Protein AF-A0A2M8NK93-F1 (afdb_monomer_lite)

Secondary structure (DSSP, 8-state):
----------PPPPPPPS--TTSPPPGGGGGG--S-HHHHHHHHHHHHH-S-------TTSSHHHHIIIIIHHHHHHTT--PPPP--TTSPPS---TT-S-HHHHHHHHHHHTS-----S---SSPPP---HHHHHH--HHHHH-

pLDDT: mean 81.56, std 15.96, range [42.22, 98.06]

Sequence (145 aa):
METNDIPAGKPAAPAVSPYVGPRPFAVDERDRFYGRAREIDDLTALVISNPMVLFYAQSGAGKSSLVNAGLLPELEKEDFEALPPVRVGLPSSEIPEGVVNIFVFNALSQWRSRPTISLKTAPQGEMPNPSLEELATMTLADYLA

Foldseek 3Di:
DDDDDDPPDDPDDDDDDLDPPQDADAQVCLVSDDDCQVVLVVVLVPVVVDVDDDDDDDPSPRPVNCVGNRNVLVCLVVVDDDFDDFDQPDDDPDQDPQQPDSSQLRVLVVSLVDDGPPSVDDPPDDQDNDDSVVSSPDDPVNRVD

Radius of gyration: 21.53 Å; chains: 1; bounding box: 62×59×52 Å

Structure (mmCIF, N/CA/C/O backbone):
data_AF-A0A2M8NK93-F1
#
_entry.id   AF-A0A2M8NK93-F1
#
loop_
_atom_site.group_PDB
_atom_site.id
_atom_site.type_symbol
_atom_site.label_atom_id
_atom_site.label_alt_id
_atom_site.label_comp_id
_atom_site.label_asym_id
_atom_site.label_entity_id
_atom_site.label_seq_id
_atom_site.pdbx_PDB_ins_code
_atom_site.Cartn_x
_atom_site.Cartn_y
_atom_site.Cartn_z
_atom_site.occupancy
_atom_site.B_iso_or_equiv
_atom_site.auth_seq_id
_atom_site.auth_comp_id
_atom_site.auth_asym_id
_atom_site.auth_atom_id
_atom_site.pdbx_PDB_model_num
ATOM 1 N N . MET A 1 1 ? 43.469 45.143 -28.196 1.00 45.28 1 MET A N 1
ATOM 2 C CA . MET A 1 1 ? 42.827 44.901 -26.888 1.00 45.28 1 MET A CA 1
ATOM 3 C C . MET A 1 1 ? 41.344 44.811 -27.198 1.00 45.28 1 MET A C 1
ATOM 5 O O . MET A 1 1 ? 40.682 45.833 -27.260 1.00 45.28 1 MET A O 1
ATOM 9 N N . GLU A 1 2 ? 40.883 43.623 -27.584 1.00 46.34 2 GLU A N 1
ATOM 10 C CA . GLU A 1 2 ? 39.515 43.382 -28.061 1.00 46.34 2 GLU A CA 1
ATOM 11 C C . GLU A 1 2 ? 38.865 42.427 -27.063 1.00 46.34 2 GLU A C 1
ATOM 13 O O . GLU A 1 2 ? 39.346 41.313 -26.850 1.00 46.34 2 GLU A O 1
ATOM 18 N N . THR A 1 3 ? 37.853 42.921 -26.357 1.00 50.78 3 THR A N 1
ATOM 19 C CA . THR A 1 3 ? 37.060 42.169 -25.388 1.00 50.78 3 THR A CA 1
ATOM 20 C C . THR A 1 3 ? 36.055 41.324 -26.156 1.00 50.78 3 THR A C 1
ATOM 22 O O . THR A 1 3 ? 35.161 41.857 -26.806 1.00 50.78 3 THR A O 1
ATOM 25 N N . ASN A 1 4 ? 36.236 40.006 -26.125 1.00 50.31 4 ASN A N 1
ATOM 26 C CA . ASN A 1 4 ? 35.344 39.059 -26.779 1.00 50.31 4 ASN A CA 1
ATOM 27 C C . ASN A 1 4 ? 34.102 38.850 -25.893 1.00 50.31 4 ASN A C 1
ATOM 29 O O . ASN A 1 4 ? 34.162 38.110 -24.909 1.00 50.31 4 ASN A O 1
ATOM 33 N N . ASP A 1 5 ? 33.003 39.534 -26.214 1.00 56.00 5 ASP A N 1
ATOM 34 C CA . ASP A 1 5 ? 31.690 39.310 -25.606 1.00 56.00 5 ASP A CA 1
ATOM 35 C C . ASP A 1 5 ? 31.098 37.996 -26.139 1.00 56.00 5 ASP A C 1
ATOM 37 O O . ASP A 1 5 ? 30.626 37.910 -27.274 1.00 56.00 5 ASP A O 1
ATOM 41 N N . ILE A 1 6 ? 31.123 36.947 -25.314 1.00 59.62 6 ILE A N 1
ATOM 42 C CA . ILE A 1 6 ? 30.406 35.699 -25.598 1.00 59.62 6 ILE A CA 1
ATOM 43 C C . ILE A 1 6 ? 28.914 35.962 -25.347 1.00 59.62 6 ILE A C 1
ATOM 45 O O . ILE A 1 6 ? 28.556 36.336 -24.226 1.00 59.62 6 ILE A O 1
ATOM 49 N N . PRO A 1 7 ? 28.014 35.750 -26.327 1.00 53.12 7 PRO A N 1
ATOM 50 C CA . PRO A 1 7 ? 26.590 35.925 -26.092 1.00 53.12 7 PRO A CA 1
ATOM 51 C C . PRO A 1 7 ? 26.132 34.898 -25.053 1.00 53.12 7 PRO A C 1
ATOM 53 O O . PRO A 1 7 ? 26.259 33.689 -25.256 1.00 53.12 7 PRO A O 1
ATOM 56 N N . ALA A 1 8 ? 25.610 35.383 -23.925 1.00 59.41 8 ALA A N 1
ATOM 57 C CA . ALA A 1 8 ? 25.031 34.548 -22.884 1.00 59.41 8 ALA A CA 1
ATOM 58 C C . ALA A 1 8 ? 23.821 33.793 -23.457 1.00 59.41 8 ALA A C 1
ATOM 60 O O . ALA A 1 8 ? 22.718 34.330 -23.569 1.00 59.41 8 ALA A O 1
ATOM 61 N N . GLY A 1 9 ? 24.043 32.540 -23.861 1.00 50.22 9 GLY A N 1
ATOM 62 C CA . GLY A 1 9 ? 22.980 31.621 -24.233 1.00 50.22 9 GLY A CA 1
ATOM 63 C C . GLY A 1 9 ? 22.007 31.485 -23.066 1.00 50.22 9 GLY A C 1
ATOM 64 O O . GLY A 1 9 ? 22.407 31.166 -21.947 1.00 50.22 9 GLY A O 1
ATOM 65 N N . LYS A 1 10 ? 20.727 31.763 -23.327 1.00 50.78 10 LYS A N 1
ATOM 66 C CA . LYS A 1 10 ? 19.615 31.575 -22.389 1.00 50.78 10 LYS A CA 1
ATOM 67 C C . LYS A 1 10 ? 19.759 30.199 -21.712 1.00 50.78 10 LYS A C 1
ATOM 69 O O . LYS A 1 10 ? 19.850 29.214 -22.447 1.00 50.78 10 LYS A O 1
ATOM 74 N N . PRO A 1 11 ? 19.797 30.094 -20.369 1.00 54.84 11 PRO A N 1
ATOM 75 C CA . PRO A 1 11 ? 19.926 28.795 -19.724 1.00 54.84 11 PRO A CA 1
ATOM 76 C C . PRO A 1 11 ? 18.747 27.925 -20.159 1.00 54.84 11 PRO A C 1
ATOM 78 O O . PRO A 1 11 ? 17.585 28.316 -20.013 1.00 54.84 11 PRO A O 1
ATOM 81 N N . ALA A 1 12 ? 19.056 26.773 -20.757 1.00 61.66 12 ALA A N 1
ATOM 82 C CA . ALA A 1 12 ? 18.063 25.751 -21.036 1.00 61.66 12 ALA A CA 1
ATOM 83 C C . ALA A 1 12 ? 17.355 25.415 -19.717 1.00 61.66 12 ALA A C 1
ATOM 85 O O . ALA A 1 12 ? 18.012 25.279 -18.682 1.00 61.66 12 ALA A O 1
ATOM 86 N N . ALA A 1 13 ? 16.021 25.337 -19.742 1.00 60.28 13 ALA A N 1
ATOM 87 C CA . ALA A 1 13 ? 15.239 24.909 -18.586 1.00 60.28 13 ALA A CA 1
ATOM 88 C C . ALA A 1 13 ? 15.851 23.616 -18.010 1.00 60.28 13 ALA A C 1
ATOM 90 O O . ALA A 1 13 ? 16.301 22.777 -18.797 1.00 60.28 13 ALA A O 1
ATOM 91 N N . PRO A 1 14 ? 15.927 23.454 -16.676 1.00 55.12 14 PRO A N 1
ATOM 92 C CA . PRO A 1 14 ? 16.628 22.324 -16.086 1.00 55.12 14 PRO A CA 1
ATOM 93 C C . PRO A 1 14 ? 16.027 21.023 -16.620 1.00 55.12 14 PRO A C 1
ATOM 95 O O . PRO A 1 14 ? 14.836 20.762 -16.448 1.00 55.12 14 PRO A O 1
ATOM 98 N N . ALA A 1 15 ? 16.850 20.228 -17.306 1.00 69.38 15 ALA A N 1
ATOM 99 C CA . ALA A 1 15 ? 16.458 18.913 -17.779 1.00 69.38 15 ALA A CA 1
ATOM 100 C C . ALA A 1 15 ? 16.027 18.076 -16.569 1.00 69.38 15 ALA A C 1
ATOM 102 O O . ALA A 1 15 ? 16.768 17.957 -15.590 1.00 69.38 15 ALA A O 1
ATOM 103 N N . VAL A 1 16 ? 14.815 17.523 -16.614 1.00 73.69 16 VAL A N 1
ATOM 104 C CA . VAL A 1 16 ? 14.318 16.634 -15.562 1.00 73.69 16 VAL A CA 1
ATOM 105 C C . VAL A 1 16 ? 15.267 15.439 -15.479 1.00 73.69 16 VAL A C 1
ATOM 107 O O . VAL A 1 16 ? 15.459 14.729 -16.465 1.00 73.69 16 VAL A O 1
ATOM 110 N N . SER A 1 17 ? 15.893 15.236 -14.316 1.00 75.56 17 SER A N 1
ATOM 111 C CA . SER A 1 17 ? 16.807 14.110 -14.102 1.00 75.56 17 SER A CA 1
ATOM 112 C C . SER A 1 17 ? 16.087 12.789 -14.406 1.00 75.56 17 SER A C 1
ATOM 114 O O . SER A 1 17 ? 15.002 12.552 -13.859 1.00 75.56 17 SER A O 1
ATOM 116 N N . PRO A 1 18 ? 16.682 11.888 -15.214 1.00 72.12 18 PRO A N 1
ATOM 117 C CA . PR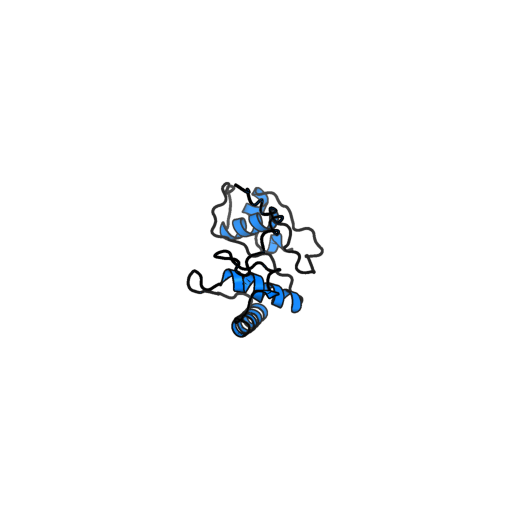O A 1 18 ? 16.086 10.582 -15.482 1.00 72.12 18 PRO A CA 1
ATOM 118 C C . PRO A 1 18 ? 15.974 9.746 -14.199 1.00 72.12 18 PRO A C 1
ATOM 120 O O . PRO A 1 18 ? 15.064 8.925 -14.076 1.00 72.12 18 PRO A O 1
ATOM 123 N N . TYR A 1 19 ? 16.830 10.010 -13.206 1.00 76.31 19 TYR A N 1
ATOM 124 C CA . TYR A 1 19 ? 16.829 9.341 -11.910 1.00 76.31 19 TYR A CA 1
ATOM 125 C C . TYR A 1 19 ? 16.037 10.134 -10.872 1.00 76.31 19 TYR A C 1
ATOM 127 O O . TYR A 1 19 ? 16.303 11.315 -10.641 1.00 76.31 19 TYR A O 1
ATOM 135 N N . VAL A 1 20 ? 15.103 9.450 -10.208 1.00 83.81 20 VAL A N 1
ATOM 136 C CA . VAL A 1 20 ? 14.266 10.007 -9.132 1.00 83.81 20 VAL A CA 1
ATOM 137 C C . VAL A 1 20 ? 15.017 10.176 -7.805 1.00 83.81 20 VAL A C 1
ATOM 139 O O . VAL A 1 20 ? 14.542 10.875 -6.915 1.00 83.81 20 VAL A O 1
ATOM 142 N N . GLY A 1 21 ? 16.204 9.577 -7.669 1.00 84.88 21 GLY A N 1
ATOM 143 C CA . GLY A 1 21 ? 16.980 9.596 -6.430 1.00 84.88 21 GLY A CA 1
ATOM 144 C C . GLY A 1 21 ? 16.409 8.639 -5.368 1.00 84.88 21 GLY A C 1
ATOM 145 O O . GLY A 1 21 ? 15.880 7.590 -5.726 1.00 84.88 21 GLY A O 1
ATOM 146 N N . PRO A 1 22 ? 16.526 8.955 -4.064 1.00 85.50 22 PRO A N 1
ATOM 147 C CA . PRO A 1 22 ? 16.150 8.048 -2.972 1.00 85.50 22 PRO A CA 1
ATOM 148 C C . PRO A 1 22 ? 14.641 7.984 -2.689 1.00 85.50 22 PRO A C 1
ATOM 150 O O . PRO A 1 22 ? 14.204 7.154 -1.889 1.00 85.50 22 PRO A O 1
ATOM 153 N N . ARG A 1 23 ? 13.832 8.861 -3.299 1.00 91.31 23 ARG A N 1
ATOM 154 C CA . ARG A 1 23 ? 12.372 8.784 -3.167 1.00 91.31 23 ARG A CA 1
ATOM 155 C C . ARG A 1 23 ? 11.833 7.578 -3.944 1.00 91.31 23 ARG A C 1
ATOM 157 O O . ARG A 1 23 ? 12.404 7.217 -4.973 1.00 91.31 23 ARG A O 1
ATOM 164 N N . PRO A 1 24 ? 10.723 6.969 -3.500 1.00 90.44 24 PRO A N 1
ATOM 165 C CA . PRO A 1 24 ? 10.056 5.966 -4.313 1.00 90.44 24 PRO A CA 1
ATOM 166 C C . PRO A 1 24 ? 9.545 6.572 -5.627 1.00 90.44 24 PRO A C 1
ATOM 168 O O . PRO A 1 24 ? 9.255 7.773 -5.698 1.00 90.44 24 PRO A O 1
ATOM 171 N N . PHE A 1 25 ? 9.416 5.723 -6.646 1.00 92.88 25 PHE A N 1
ATOM 172 C CA . PHE A 1 25 ? 8.667 6.070 -7.853 1.00 92.88 25 PHE A CA 1
ATOM 173 C C . PHE A 1 25 ? 7.196 6.307 -7.483 1.00 92.88 25 PHE A C 1
ATOM 175 O O . PHE A 1 25 ? 6.643 5.609 -6.623 1.00 92.88 25 PHE A O 1
ATOM 182 N N . ALA A 1 26 ? 6.595 7.329 -8.084 1.00 89.88 26 ALA A N 1
ATOM 183 C CA . ALA A 1 26 ? 5.174 7.615 -7.966 1.00 89.88 26 ALA A CA 1
ATOM 184 C C . ALA A 1 26 ? 4.360 6.743 -8.934 1.00 89.88 26 ALA A C 1
ATOM 186 O O . ALA A 1 26 ? 4.916 6.078 -9.808 1.00 89.88 26 ALA A O 1
ATOM 187 N N . VAL A 1 27 ? 3.042 6.718 -8.746 1.00 88.94 27 VAL A N 1
ATOM 188 C CA . VAL A 1 27 ? 2.150 5.839 -9.516 1.00 88.94 27 VAL A CA 1
ATOM 189 C C . VAL A 1 27 ? 2.129 6.210 -11.004 1.00 88.94 27 VAL A C 1
ATOM 191 O O . VAL A 1 27 ? 2.168 5.339 -11.869 1.00 88.94 27 VAL A O 1
ATOM 194 N N . ASP A 1 28 ? 2.184 7.507 -11.300 1.00 88.31 28 ASP A N 1
ATOM 195 C CA . ASP A 1 28 ? 2.271 8.093 -12.641 1.00 88.31 28 ASP A CA 1
ATOM 196 C C . ASP A 1 28 ? 3.665 7.964 -13.289 1.00 88.31 28 ASP A C 1
ATOM 198 O O . ASP A 1 28 ? 3.835 8.249 -14.471 1.00 88.31 28 ASP A O 1
ATOM 202 N N . GLU A 1 29 ? 4.672 7.489 -12.550 1.00 90.94 29 GLU A N 1
ATOM 203 C CA . GLU A 1 29 ? 6.032 7.262 -13.053 1.00 90.94 29 GLU A CA 1
ATOM 204 C C . GLU A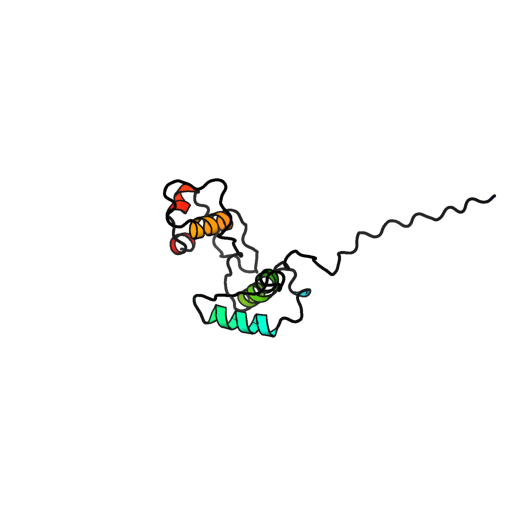 1 29 ? 6.289 5.801 -13.462 1.00 90.94 29 GLU A C 1
ATOM 206 O O . GLU A 1 29 ? 7.446 5.400 -13.624 1.00 90.94 29 GLU A O 1
ATOM 211 N N . ARG A 1 30 ? 5.230 5.004 -13.659 1.00 90.56 30 ARG A N 1
ATOM 212 C CA . ARG A 1 30 ? 5.289 3.616 -14.150 1.00 90.56 30 ARG A CA 1
ATOM 213 C C . ARG A 1 30 ? 6.200 3.455 -15.368 1.00 90.56 30 ARG A C 1
ATOM 215 O O . ARG A 1 30 ? 7.023 2.544 -15.403 1.00 90.56 30 ARG A O 1
ATOM 222 N N . ASP A 1 31 ? 6.115 4.370 -16.331 1.00 90.56 31 ASP A N 1
ATOM 223 C CA . ASP A 1 31 ? 6.899 4.321 -17.574 1.00 90.56 31 ASP A CA 1
ATOM 224 C C . ASP A 1 31 ? 8.403 4.536 -17.357 1.00 90.56 31 ASP A C 1
ATOM 226 O O . ASP A 1 31 ? 9.189 4.473 -18.297 1.00 90.56 31 ASP A O 1
ATOM 230 N N . ARG A 1 32 ? 8.835 4.813 -16.124 1.00 90.50 32 ARG A N 1
ATOM 231 C CA . ARG A 1 32 ? 10.243 4.949 -15.732 1.00 90.50 32 ARG A CA 1
ATOM 232 C C . ARG A 1 32 ? 10.703 3.811 -14.815 1.0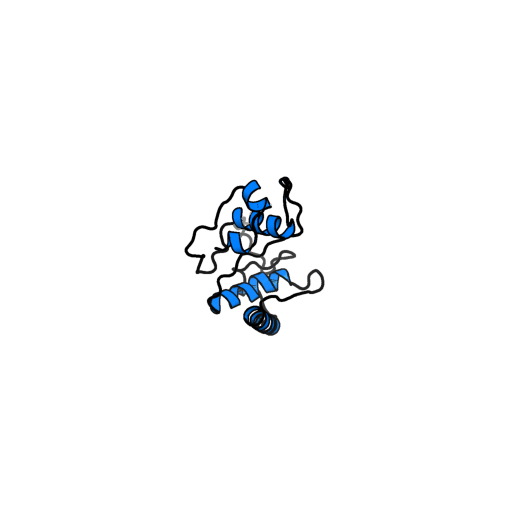0 90.50 32 ARG A C 1
ATOM 234 O O . ARG A 1 32 ? 11.872 3.792 -14.426 1.00 90.50 32 ARG A O 1
ATOM 241 N N . PHE A 1 33 ? 9.816 2.877 -14.469 1.00 92.25 33 PHE A N 1
ATOM 242 C CA . PHE A 1 33 ? 10.080 1.767 -13.560 1.00 92.25 33 PHE A CA 1
ATOM 243 C C . PHE A 1 33 ? 10.255 0.452 -14.337 1.00 92.25 33 PHE A C 1
ATOM 245 O O . PHE A 1 33 ? 9.301 -0.118 -14.857 1.00 92.25 33 PHE A O 1
ATOM 252 N N . TYR A 1 34 ? 11.495 -0.040 -14.417 1.00 90.75 34 TYR A N 1
ATOM 253 C CA . TYR A 1 34 ? 11.870 -1.174 -15.274 1.00 90.75 34 TYR A CA 1
ATOM 254 C C . TYR A 1 34 ? 12.512 -2.333 -14.503 1.00 90.75 34 TYR A C 1
ATOM 256 O O . TYR A 1 34 ? 12.994 -2.174 -13.381 1.00 90.75 34 TYR A O 1
ATOM 264 N N . GLY A 1 35 ? 12.574 -3.503 -15.149 1.00 93.94 35 GLY A N 1
ATOM 265 C CA . GLY A 1 35 ? 13.339 -4.664 -14.672 1.00 93.94 35 GLY A CA 1
ATOM 266 C C . GLY A 1 35 ? 12.689 -5.449 -13.532 1.00 93.94 35 GLY A C 1
ATOM 267 O O . GLY A 1 35 ? 13.351 -6.297 -12.946 1.00 93.94 35 GLY A O 1
ATOM 268 N N . ARG A 1 36 ? 11.418 -5.165 -13.219 1.00 95.75 36 ARG A N 1
ATOM 269 C CA . ARG A 1 36 ? 10.658 -5.774 -12.113 1.00 95.75 36 ARG A CA 1
ATOM 270 C C . ARG A 1 36 ? 9.354 -6.440 -12.549 1.00 95.75 36 ARG A C 1
ATOM 272 O O . ARG A 1 36 ? 8.458 -6.611 -11.736 1.00 95.75 36 ARG A O 1
ATOM 279 N N . ALA A 1 37 ? 9.228 -6.768 -13.836 1.00 95.88 37 ALA A N 1
ATOM 280 C CA . ALA A 1 37 ? 7.984 -7.301 -14.395 1.00 95.88 37 ALA A CA 1
ATOM 281 C C . ALA A 1 37 ? 7.534 -8.580 -13.673 1.00 95.88 37 ALA A C 1
ATOM 283 O O . ALA A 1 37 ? 6.405 -8.647 -13.215 1.00 95.88 37 ALA A O 1
ATOM 284 N N . ARG A 1 38 ? 8.450 -9.537 -13.460 1.00 97.38 38 ARG A N 1
ATOM 285 C CA . ARG A 1 38 ? 8.131 -10.793 -12.762 1.00 97.38 38 ARG A CA 1
ATOM 286 C C . ARG A 1 38 ? 7.653 -10.552 -11.333 1.00 97.38 38 ARG A C 1
ATOM 288 O O . ARG A 1 38 ? 6.657 -11.122 -10.923 1.00 97.38 38 ARG A O 1
ATOM 295 N N . GLU A 1 39 ? 8.337 -9.690 -10.584 1.00 97.31 39 GLU A N 1
ATOM 296 C CA . GLU A 1 39 ? 7.955 -9.389 -9.204 1.00 97.31 39 GLU A CA 1
ATOM 297 C C . GLU A 1 39 ? 6.618 -8.647 -9.107 1.00 97.31 39 GLU A C 1
ATOM 299 O O . GLU A 1 39 ? 5.900 -8.815 -8.123 1.00 97.31 39 GLU A O 1
ATOM 304 N N . ILE A 1 40 ? 6.289 -7.820 -10.104 1.00 97.56 40 ILE A N 1
ATOM 305 C CA . ILE A 1 40 ? 4.982 -7.165 -10.206 1.00 97.56 40 ILE A CA 1
ATOM 306 C C . ILE A 1 40 ? 3.898 -8.210 -10.481 1.00 97.56 40 ILE A C 1
ATOM 308 O O . ILE A 1 40 ? 2.898 -8.222 -9.766 1.00 97.56 40 ILE A O 1
ATOM 312 N N . ASP A 1 41 ? 4.110 -9.094 -11.456 1.00 97.56 41 ASP A N 1
ATOM 313 C CA . ASP A 1 41 ? 3.147 -10.136 -11.827 1.00 97.56 41 ASP A CA 1
ATOM 314 C C . ASP A 1 41 ? 2.875 -11.081 -10.642 1.00 97.56 41 ASP A C 1
ATOM 316 O O . ASP A 1 41 ? 1.723 -11.292 -10.258 1.00 97.56 41 ASP A O 1
ATOM 320 N N . ASP A 1 42 ? 3.936 -11.573 -9.992 1.00 97.81 42 ASP A N 1
ATOM 321 C CA . ASP A 1 42 ? 3.842 -12.466 -8.833 1.00 97.81 42 ASP A CA 1
ATOM 322 C C . ASP A 1 42 ? 3.097 -11.798 -7.665 1.00 97.81 42 ASP A C 1
ATOM 324 O O . ASP A 1 42 ? 2.212 -12.399 -7.049 1.00 97.81 42 ASP A O 1
ATOM 328 N N . LEU A 1 43 ? 3.433 -10.540 -7.350 1.00 97.56 43 LEU A N 1
ATOM 329 C CA . LEU A 1 43 ? 2.780 -9.817 -6.259 1.00 97.56 43 LEU A CA 1
ATOM 330 C C . LEU A 1 43 ? 1.311 -9.521 -6.576 1.00 97.56 43 LEU A C 1
ATOM 332 O O . LEU A 1 43 ? 0.470 -9.631 -5.686 1.00 97.56 43 LEU A O 1
ATOM 336 N N . THR A 1 44 ? 0.996 -9.179 -7.824 1.00 97.56 44 THR A N 1
ATOM 337 C CA . THR A 1 44 ? -0.379 -8.909 -8.262 1.00 97.56 44 THR A CA 1
ATOM 338 C C . THR A 1 44 ? -1.234 -10.164 -8.129 1.00 97.56 44 THR A C 1
ATOM 340 O O . THR A 1 44 ? -2.285 -10.123 -7.491 1.00 97.56 44 THR A O 1
ATOM 343 N N . ALA A 1 45 ? -0.741 -11.312 -8.605 1.00 97.75 45 ALA A N 1
ATOM 344 C CA . ALA A 1 45 ? -1.427 -12.592 -8.453 1.00 97.75 45 ALA A CA 1
ATOM 345 C C . ALA A 1 45 ? -1.675 -12.949 -6.977 1.00 97.75 45 ALA A C 1
ATOM 347 O O . ALA A 1 45 ? -2.768 -13.401 -6.619 1.00 97.75 45 ALA A O 1
ATOM 348 N N . LEU A 1 46 ? -0.690 -12.711 -6.100 1.00 98.06 46 LEU A N 1
ATOM 349 C CA . LEU A 1 46 ? -0.839 -12.931 -4.661 1.00 98.06 46 LEU A CA 1
ATOM 350 C C . LEU A 1 46 ? -1.908 -12.025 -4.046 1.00 98.06 46 LEU A C 1
ATOM 352 O O . LEU A 1 46 ? -2.714 -12.518 -3.259 1.00 98.06 46 LEU A O 1
ATOM 356 N N . VAL A 1 47 ? -1.921 -10.736 -4.391 1.00 97.00 47 VAL A N 1
ATOM 357 C CA . VAL A 1 47 ? -2.880 -9.759 -3.851 1.00 97.00 47 VAL A CA 1
ATOM 358 C C . VAL A 1 47 ? -4.305 -10.066 -4.304 1.00 97.00 47 VAL A C 1
ATOM 360 O O . VAL A 1 47 ? -5.215 -10.016 -3.487 1.00 97.00 47 VAL A O 1
ATOM 363 N N . ILE A 1 48 ? -4.499 -10.448 -5.567 1.00 96.00 48 ILE A N 1
ATOM 364 C CA . ILE A 1 48 ? -5.822 -10.819 -6.094 1.00 96.00 48 ILE A CA 1
ATOM 365 C C . ILE A 1 48 ? -6.334 -12.110 -5.442 1.00 96.00 48 ILE A C 1
ATOM 367 O O . ILE A 1 48 ? -7.521 -12.243 -5.151 1.00 96.00 48 ILE A O 1
ATOM 371 N N . SER A 1 49 ? -5.441 -13.070 -5.198 1.00 97.38 49 SER A N 1
ATOM 372 C CA . SER A 1 49 ? -5.831 -14.404 -4.725 1.00 97.38 49 SER A CA 1
ATOM 373 C C . SER A 1 49 ? -5.993 -14.504 -3.207 1.00 97.38 49 SER A C 1
ATOM 375 O O . SER A 1 49 ? -6.558 -15.485 -2.725 1.00 97.38 49 SER A O 1
ATOM 377 N N . ASN A 1 50 ? -5.464 -13.547 -2.437 1.00 97.44 50 ASN A N 1
ATOM 378 C CA . ASN A 1 50 ? -5.395 -13.649 -0.981 1.00 97.44 50 ASN A CA 1
ATOM 379 C C . ASN A 1 50 ? -5.929 -12.382 -0.299 1.00 97.44 50 ASN A C 1
ATOM 381 O O . ASN A 1 50 ? -5.491 -11.285 -0.634 1.00 97.44 50 ASN A O 1
ATOM 385 N N . PRO A 1 51 ? -6.752 -12.511 0.761 1.00 91.94 51 PRO A N 1
ATOM 386 C CA . PRO A 1 51 ? -7.222 -11.361 1.541 1.00 91.94 51 PRO A CA 1
ATOM 387 C C . PRO A 1 51 ? -6.105 -10.556 2.223 1.00 91.94 51 PRO A C 1
ATOM 389 O O . PRO A 1 51 ? -6.322 -9.422 2.642 1.00 91.94 51 PRO A O 1
ATOM 392 N N . MET A 1 52 ? -4.919 -11.151 2.401 1.00 94.62 52 MET A N 1
ATOM 393 C CA . MET A 1 52 ? -3.774 -10.512 3.041 1.00 94.62 52 MET A CA 1
ATOM 394 C C . MET A 1 52 ? -2.464 -11.034 2.453 1.00 94.62 52 MET A C 1
ATOM 396 O O . MET A 1 52 ? -2.253 -12.243 2.357 1.00 94.62 52 MET A O 1
ATOM 400 N N . VAL A 1 53 ? -1.554 -10.112 2.136 1.00 96.75 53 VAL A N 1
ATOM 401 C CA . VAL A 1 53 ? -0.207 -10.418 1.642 1.00 96.75 53 VAL A CA 1
ATOM 402 C C . VAL A 1 53 ? 0.829 -9.659 2.469 1.00 96.75 53 VAL A C 1
ATOM 404 O O . VAL A 1 53 ? 0.775 -8.435 2.587 1.00 96.75 53 VAL A O 1
ATOM 407 N N . LEU A 1 54 ? 1.806 -10.382 3.023 1.00 96.38 54 LEU A N 1
ATOM 408 C CA . LEU A 1 54 ? 2.967 -9.788 3.685 1.00 96.38 54 LEU A CA 1
ATOM 409 C C . LEU A 1 54 ? 4.122 -9.655 2.689 1.00 96.38 54 LEU A C 1
ATOM 411 O O . LEU A 1 54 ? 4.764 -10.641 2.335 1.00 96.38 54 LEU A O 1
ATOM 415 N N . PHE A 1 55 ? 4.430 -8.423 2.287 1.00 95.69 55 PHE A N 1
ATOM 416 C CA . PHE A 1 55 ? 5.548 -8.127 1.393 1.00 95.69 55 PHE A CA 1
ATOM 417 C C . PHE A 1 55 ? 6.704 -7.445 2.137 1.00 95.69 55 PHE A C 1
ATOM 419 O O . PHE A 1 55 ? 6.558 -6.353 2.694 1.00 95.69 55 PHE A O 1
ATOM 426 N N . TYR A 1 56 ? 7.884 -8.069 2.125 1.00 95.31 56 TYR A N 1
ATOM 427 C CA . TYR A 1 56 ? 9.079 -7.569 2.802 1.00 95.31 56 TYR A CA 1
ATOM 428 C C . TYR A 1 56 ? 10.308 -7.607 1.889 1.00 95.31 56 TYR A C 1
ATOM 430 O O . TYR A 1 56 ? 10.424 -8.426 0.986 1.00 95.31 56 TYR A O 1
ATOM 438 N N . ALA A 1 57 ? 11.235 -6.681 2.133 1.00 93.25 57 ALA A N 1
ATOM 439 C CA . ALA A 1 57 ? 12.506 -6.568 1.426 1.00 93.25 57 ALA A CA 1
ATOM 440 C C . ALA A 1 57 ? 13.475 -5.716 2.256 1.00 93.25 57 ALA A C 1
ATOM 442 O O . ALA A 1 57 ? 13.036 -4.948 3.122 1.00 93.25 57 ALA A O 1
ATOM 443 N N . GLN A 1 58 ? 14.774 -5.804 1.955 1.00 94.44 58 GLN A N 1
ATOM 444 C CA . GLN A 1 58 ? 15.788 -4.922 2.540 1.00 94.44 58 GLN A CA 1
ATOM 445 C C . GLN A 1 58 ? 15.453 -3.440 2.300 1.00 94.44 58 GLN A C 1
ATOM 447 O O . GLN A 1 58 ? 14.788 -3.070 1.324 1.00 94.44 58 GLN A O 1
ATOM 452 N N . SER A 1 59 ? 15.919 -2.571 3.202 1.00 91.56 59 SER A N 1
ATOM 453 C CA . SER A 1 59 ? 15.783 -1.124 3.014 1.00 91.56 59 SER A CA 1
ATOM 454 C C . SER A 1 59 ? 16.465 -0.695 1.713 1.00 91.56 59 SER A C 1
ATOM 456 O O . SER A 1 59 ? 17.538 -1.188 1.381 1.00 91.56 59 SER A O 1
ATOM 458 N N . GLY A 1 60 ? 15.824 0.191 0.950 1.00 88.62 60 GLY A N 1
ATOM 459 C CA . GLY A 1 60 ? 16.340 0.642 -0.346 1.00 88.62 60 GLY A CA 1
ATOM 460 C C . GLY A 1 60 ? 16.136 -0.327 -1.519 1.00 88.62 60 GLY A C 1
ATOM 461 O O . GLY A 1 60 ? 16.364 0.072 -2.653 1.00 88.62 60 GLY A O 1
ATOM 462 N N . ALA A 1 61 ? 15.610 -1.542 -1.312 1.00 91.12 61 ALA A N 1
ATOM 463 C CA . ALA A 1 61 ? 15.358 -2.502 -2.401 1.00 91.12 61 ALA A CA 1
ATOM 464 C C . ALA A 1 61 ? 14.220 -2.098 -3.367 1.00 91.12 61 ALA A C 1
ATOM 466 O O . ALA A 1 61 ? 13.910 -2.828 -4.304 1.00 91.12 61 ALA A O 1
ATOM 467 N N . GLY A 1 62 ? 13.570 -0.952 -3.135 1.00 92.12 62 GLY A N 1
ATOM 468 C CA . GLY A 1 62 ? 12.496 -0.448 -3.991 1.00 92.12 62 GLY A CA 1
ATOM 469 C C . GLY A 1 62 ? 11.091 -0.932 -3.627 1.00 92.12 62 GLY A C 1
ATOM 470 O O . GLY A 1 62 ? 10.197 -0.772 -4.443 1.00 92.12 62 GLY A O 1
ATOM 471 N N . LYS A 1 63 ? 10.852 -1.461 -2.414 1.00 94.69 63 LYS A N 1
ATOM 472 C CA . LYS A 1 63 ? 9.521 -1.943 -1.967 1.00 94.69 63 LYS A CA 1
ATOM 473 C C . LYS A 1 63 ? 8.394 -0.940 -2.244 1.00 94.69 63 LYS A C 1
ATOM 475 O O . LYS A 1 63 ? 7.398 -1.286 -2.862 1.00 94.69 63 LYS A O 1
ATOM 480 N N . SER A 1 64 ? 8.563 0.303 -1.792 1.00 93.75 64 SER A N 1
ATOM 481 C CA . SER A 1 64 ? 7.551 1.345 -1.998 1.00 93.75 64 SER A CA 1
ATOM 482 C C . SER A 1 64 ? 7.400 1.723 -3.472 1.00 93.75 64 SER A C 1
ATOM 484 O O . SER A 1 64 ? 6.289 1.987 -3.901 1.00 93.75 64 SER A O 1
ATOM 486 N N . SER A 1 65 ? 8.481 1.697 -4.256 1.00 94.69 65 SER A N 1
ATOM 487 C CA . SER A 1 65 ? 8.411 1.916 -5.706 1.00 94.69 65 SER A CA 1
ATOM 488 C C . SER A 1 65 ? 7.667 0.792 -6.421 1.00 94.69 65 SER A C 1
ATOM 490 O O . SER A 1 65 ? 6.872 1.075 -7.301 1.00 94.69 65 SER A O 1
ATOM 492 N N . LEU A 1 66 ? 7.894 -0.466 -6.030 1.00 95.88 66 LEU A N 1
ATOM 493 C CA . LEU A 1 66 ? 7.222 -1.624 -6.617 1.00 95.88 66 LEU A CA 1
ATOM 494 C C . LEU A 1 66 ? 5.724 -1.596 -6.322 1.00 95.88 66 LEU A C 1
ATOM 496 O O . LEU A 1 66 ? 4.932 -1.848 -7.219 1.00 95.88 66 LEU A O 1
ATOM 500 N N . VAL A 1 67 ? 5.334 -1.220 -5.100 1.00 95.25 67 VAL A N 1
ATOM 501 C CA . VAL A 1 67 ? 3.920 -1.014 -4.759 1.00 95.25 67 VAL A CA 1
ATOM 502 C C . VAL A 1 67 ? 3.327 0.135 -5.579 1.00 95.25 67 VAL A C 1
ATOM 504 O O . VAL A 1 67 ? 2.309 -0.046 -6.234 1.00 95.25 67 VAL A O 1
ATOM 507 N N . ASN A 1 68 ? 3.975 1.301 -5.583 1.00 93.62 68 ASN A N 1
ATOM 508 C CA . ASN A 1 68 ? 3.418 2.502 -6.199 1.00 93.62 68 ASN A CA 1
ATOM 509 C C . ASN A 1 68 ? 3.389 2.444 -7.729 1.00 93.62 68 ASN A C 1
ATOM 511 O O . ASN A 1 68 ? 2.351 2.679 -8.323 1.00 93.62 68 ASN A O 1
ATOM 515 N N . ALA A 1 69 ? 4.528 2.180 -8.366 1.00 94.50 69 ALA A N 1
ATOM 516 C CA . ALA A 1 69 ? 4.695 2.269 -9.817 1.00 94.50 69 ALA A CA 1
ATOM 517 C C . ALA A 1 69 ? 4.484 0.925 -10.535 1.00 94.50 69 ALA A C 1
ATOM 519 O O . ALA A 1 69 ? 4.478 0.887 -11.763 1.00 94.50 69 ALA A O 1
ATOM 520 N N . GLY A 1 70 ? 4.358 -0.172 -9.781 1.00 95.75 70 GLY A N 1
ATOM 521 C CA . GLY A 1 70 ? 4.140 -1.520 -10.303 1.00 95.75 70 GLY A CA 1
ATOM 522 C C . GLY A 1 70 ? 2.758 -2.061 -9.950 1.00 95.75 70 GLY A C 1
ATOM 523 O O . GLY A 1 70 ? 1.890 -2.124 -10.811 1.00 95.75 70 GLY A O 1
ATOM 524 N N . LEU A 1 71 ? 2.553 -2.415 -8.679 1.00 96.12 71 LEU A N 1
ATOM 525 C CA . LEU A 1 71 ? 1.345 -3.093 -8.200 1.00 96.12 71 LEU A CA 1
ATOM 526 C C . LEU A 1 71 ? 0.073 -2.255 -8.383 1.00 96.12 71 LEU A C 1
ATOM 528 O O . LEU A 1 71 ? -0.888 -2.758 -8.948 1.00 96.12 71 LEU A O 1
ATOM 532 N N . LEU A 1 72 ? 0.043 -1.001 -7.911 1.00 93.88 72 LEU A N 1
ATOM 533 C CA . LEU A 1 72 ? -1.173 -0.176 -7.991 1.00 93.88 72 LEU A CA 1
ATOM 534 C C . LEU A 1 72 ? -1.671 0.001 -9.442 1.00 93.88 72 LEU A C 1
ATOM 536 O O . LEU A 1 72 ? -2.855 -0.233 -9.672 1.00 93.88 72 LEU A O 1
ATOM 540 N N . PRO A 1 73 ? -0.807 0.318 -10.432 1.00 92.62 73 PRO A N 1
ATOM 541 C CA . PRO A 1 73 ? -1.214 0.348 -11.834 1.00 92.62 73 PRO A CA 1
ATOM 542 C C . PRO A 1 73 ? -1.685 -0.990 -12.409 1.00 92.62 73 PRO A C 1
ATOM 544 O O . PRO A 1 73 ? -2.455 -0.977 -13.364 1.00 92.62 73 PRO A O 1
ATOM 547 N N . GLU A 1 74 ? -1.182 -2.135 -11.933 1.00 94.62 74 GLU A N 1
ATOM 548 C CA . GLU A 1 74 ? -1.703 -3.438 -12.378 1.00 94.62 74 GLU A CA 1
ATOM 549 C C . GLU A 1 74 ? -3.069 -3.735 -11.760 1.00 94.62 74 GLU A C 1
ATOM 551 O O . GLU A 1 74 ? -3.966 -4.158 -12.476 1.00 94.62 74 GLU A O 1
ATOM 556 N N . LEU A 1 75 ? -3.274 -3.430 -10.477 1.00 93.88 75 LEU A N 1
ATOM 557 C CA . LEU A 1 75 ? -4.585 -3.576 -9.837 1.00 93.88 75 LEU A CA 1
ATOM 558 C C . LEU A 1 75 ? -5.655 -2.716 -10.525 1.00 93.88 75 LEU A C 1
ATOM 560 O O . LEU A 1 75 ? -6.760 -3.194 -10.753 1.00 93.88 75 LEU A O 1
ATOM 564 N N . GLU A 1 76 ? -5.313 -1.489 -10.928 1.00 89.50 76 GLU A N 1
ATOM 565 C CA . GLU A 1 76 ? -6.217 -0.621 -11.698 1.00 89.50 76 GLU A CA 1
ATOM 566 C C . GLU A 1 76 ? -6.635 -1.252 -13.038 1.00 89.50 76 GLU A C 1
ATOM 568 O O . GLU A 1 76 ? -7.787 -1.133 -13.444 1.00 89.50 76 GLU A O 1
ATOM 573 N N . LYS A 1 77 ? -5.723 -1.944 -13.734 1.00 91.38 77 LYS A N 1
ATOM 574 C CA . LYS A 1 77 ? -6.054 -2.638 -14.992 1.00 91.38 77 LYS A CA 1
ATOM 575 C C . LYS A 1 77 ? -6.931 -3.866 -14.792 1.00 91.38 77 LYS A C 1
ATOM 577 O O . LYS A 1 77 ? -7.645 -4.239 -15.714 1.00 91.38 77 LYS A O 1
ATOM 582 N N . GLU A 1 78 ? -6.830 -4.494 -13.629 1.00 91.75 78 GLU A N 1
ATOM 583 C CA . GLU A 1 78 ? -7.655 -5.630 -13.218 1.00 91.75 78 GLU A CA 1
ATOM 584 C C . GLU A 1 78 ? -8.997 -5.162 -12.605 1.00 91.75 78 GLU A C 1
ATOM 586 O O . GLU A 1 78 ? -9.672 -5.936 -11.931 1.00 91.75 78 GLU A O 1
ATOM 591 N N . ASP A 1 79 ? -9.376 -3.892 -12.820 1.00 89.75 79 ASP A N 1
ATOM 592 C CA . ASP A 1 79 ? -10.606 -3.248 -12.340 1.00 89.75 79 ASP A CA 1
ATOM 593 C C . ASP A 1 79 ? -10.758 -3.221 -10.803 1.00 89.75 79 ASP A C 1
ATOM 595 O O . ASP A 1 79 ? -11.867 -3.118 -10.270 1.00 89.75 79 ASP A O 1
ATOM 599 N N . PHE A 1 80 ? -9.646 -3.272 -10.060 1.00 89.44 80 PHE A N 1
ATOM 600 C CA . PHE A 1 80 ? -9.661 -3.091 -8.608 1.00 89.44 80 PHE A CA 1
ATOM 601 C C . PHE A 1 80 ? -9.658 -1.616 -8.221 1.00 89.44 80 PHE A C 1
ATOM 603 O O . PHE A 1 80 ? -8.866 -0.808 -8.710 1.00 89.44 80 PHE A O 1
ATOM 610 N N . GLU A 1 81 ? -10.467 -1.293 -7.217 1.00 83.94 81 GLU A N 1
ATOM 611 C CA . GLU A 1 81 ? -10.398 -0.012 -6.533 1.00 83.94 81 GLU A CA 1
ATOM 612 C C . GLU A 1 81 ? -9.347 -0.073 -5.414 1.00 83.94 81 GLU A C 1
ATOM 614 O O . GLU A 1 81 ? -9.568 -0.636 -4.338 1.00 83.94 81 GLU A O 1
ATOM 619 N N . ALA A 1 82 ? -8.160 0.472 -5.679 1.00 85.25 82 ALA A N 1
ATOM 620 C CA . ALA A 1 82 ? -7.060 0.451 -4.724 1.00 85.25 82 ALA A CA 1
ATOM 621 C C . ALA A 1 82 ? -7.016 1.731 -3.876 1.00 85.25 82 ALA A C 1
ATOM 623 O O . ALA A 1 82 ? -6.804 2.835 -4.383 1.00 85.25 82 ALA A O 1
ATOM 624 N N . LEU A 1 83 ? -7.122 1.575 -2.554 1.00 85.31 83 LEU A N 1
ATOM 625 C CA . LEU A 1 83 ? -6.907 2.682 -1.625 1.00 85.31 83 LEU A CA 1
ATOM 626 C C . LEU A 1 83 ? -5.433 3.133 -1.634 1.00 85.31 83 LEU A C 1
ATOM 628 O O . LEU A 1 83 ? -4.524 2.299 -1.727 1.00 85.31 83 LEU A O 1
ATOM 632 N N . PRO A 1 84 ? -5.154 4.440 -1.469 1.00 84.31 84 PRO A N 1
ATOM 633 C CA . PRO A 1 84 ? -3.787 4.944 -1.417 1.00 84.31 84 PRO A CA 1
ATOM 634 C C . PRO A 1 84 ? -2.959 4.280 -0.303 1.00 84.31 84 PRO A C 1
ATOM 636 O O . PRO A 1 84 ? -3.466 4.113 0.811 1.00 84.31 84 PRO A O 1
ATOM 639 N N . PRO A 1 85 ? -1.664 3.982 -0.523 1.00 88.50 85 PRO A N 1
ATOM 640 C CA . PRO A 1 85 ? -0.802 3.448 0.526 1.00 88.50 85 PRO A CA 1
ATOM 641 C C . PRO A 1 85 ? -0.702 4.393 1.730 1.00 88.50 85 PRO A C 1
ATOM 643 O O . PRO A 1 85 ? -0.386 5.581 1.594 1.00 88.50 85 PRO A O 1
ATOM 646 N N . VAL A 1 86 ? -0.899 3.843 2.928 1.00 88.25 86 VAL A N 1
ATOM 647 C CA . VAL A 1 86 ? -0.828 4.572 4.204 1.00 88.25 86 VAL A CA 1
ATOM 648 C C . VAL A 1 86 ? 0.276 4.035 5.100 1.00 88.25 86 VAL A C 1
ATOM 650 O O . VAL A 1 86 ? 0.680 2.874 5.019 1.00 88.25 86 VAL A O 1
ATOM 653 N N . ARG A 1 87 ? 0.793 4.897 5.978 1.00 87.38 87 ARG A N 1
ATOM 654 C CA . ARG A 1 87 ? 1.787 4.515 6.988 1.00 87.38 87 ARG A CA 1
ATOM 655 C C . ARG A 1 87 ? 1.136 4.477 8.358 1.00 87.38 87 ARG A C 1
ATOM 657 O O . ARG A 1 87 ? 0.992 5.512 8.993 1.00 87.38 87 ARG A O 1
ATOM 664 N N . VAL A 1 88 ? 0.802 3.289 8.839 1.00 89.50 88 VAL A N 1
ATOM 665 C CA . VAL A 1 88 ? 0.095 3.123 10.122 1.00 89.50 88 VAL A CA 1
ATOM 666 C C . VAL A 1 88 ? 0.975 3.322 11.363 1.00 89.50 88 VAL A C 1
ATOM 668 O O . VAL A 1 88 ? 0.455 3.477 12.460 1.00 89.50 88 VAL A O 1
ATOM 671 N N . GLY A 1 89 ? 2.303 3.319 11.206 1.00 84.12 89 GLY A N 1
ATOM 672 C CA . GLY A 1 89 ? 3.260 3.432 12.317 1.00 84.12 89 GLY A CA 1
ATOM 673 C C . GLY A 1 89 ? 3.739 4.852 12.634 1.00 84.12 89 GLY A C 1
ATOM 674 O O . GLY A 1 89 ? 4.616 5.004 13.479 1.00 84.12 89 GLY A O 1
ATOM 675 N N . LEU A 1 90 ? 3.238 5.880 11.942 1.00 67.94 90 LEU A N 1
ATOM 676 C CA . LEU A 1 90 ? 3.558 7.267 12.287 1.00 67.94 90 LEU A CA 1
ATOM 677 C C . LEU A 1 90 ? 2.623 7.718 13.417 1.00 67.94 90 LEU A C 1
ATOM 679 O O . LEU A 1 90 ? 1.413 7.598 13.244 1.00 67.94 90 LEU A O 1
ATOM 683 N N . PRO A 1 91 ? 3.139 8.212 14.555 1.00 62.62 91 PRO A N 1
ATOM 684 C CA . PRO A 1 91 ? 2.282 8.730 15.613 1.00 62.62 91 PRO A CA 1
ATOM 685 C C . PRO A 1 91 ? 1.544 9.965 15.090 1.00 62.62 91 PRO A C 1
ATOM 687 O O . PRO A 1 91 ? 2.177 10.886 14.565 1.00 62.62 91 PRO A O 1
ATOM 690 N N . SER A 1 92 ? 0.217 9.988 15.211 1.00 65.88 92 SER A N 1
ATOM 691 C CA . SER A 1 92 ? -0.523 11.235 15.047 1.00 65.88 92 SER A CA 1
ATOM 692 C C . SER A 1 92 ? -0.120 12.193 16.172 1.00 65.88 92 SER A C 1
ATOM 694 O O . SER A 1 92 ? 0.156 11.776 17.298 1.00 65.88 92 SER A O 1
ATOM 696 N N . SER A 1 93 ? -0.045 13.489 15.864 1.00 68.31 93 SER A N 1
ATOM 697 C CA . SER A 1 93 ? 0.232 14.526 16.869 1.00 68.31 93 SER A CA 1
ATOM 698 C C . SER A 1 93 ? -0.876 14.617 17.919 1.00 68.31 93 SER A C 1
ATOM 700 O O . SER A 1 93 ? -0.622 15.031 19.045 1.00 68.31 93 SER A O 1
ATOM 702 N N . GLU A 1 94 ? -2.085 14.200 17.547 1.00 76.44 94 GLU A N 1
ATOM 703 C CA . GLU A 1 94 ? -3.276 14.158 18.384 1.00 76.44 94 GLU A CA 1
ATOM 704 C C . GLU A 1 94 ? -3.880 12.754 18.271 1.00 76.44 94 GLU A C 1
ATOM 706 O O . GLU A 1 94 ? -4.271 12.313 17.186 1.00 76.44 94 GLU A O 1
ATOM 711 N N . ILE A 1 95 ? -3.887 12.015 19.379 1.00 82.12 95 ILE A N 1
ATOM 712 C CA . ILE A 1 95 ? -4.580 10.729 19.507 1.00 82.12 95 ILE A CA 1
ATOM 713 C C . ILE A 1 95 ? -5.759 10.998 20.447 1.00 82.12 95 ILE A C 1
ATOM 715 O O . ILE A 1 95 ? -5.511 11.280 21.622 1.00 82.12 95 ILE A O 1
ATOM 719 N N . PRO A 1 96 ? -7.011 10.963 19.958 1.00 85.56 96 PRO A N 1
ATOM 720 C CA . PRO A 1 96 ? -8.185 11.107 20.811 1.00 85.56 96 PRO A CA 1
ATOM 721 C C . PRO A 1 96 ? -8.215 10.053 21.924 1.00 85.56 96 PRO A C 1
ATOM 723 O O . PRO A 1 96 ? -7.678 8.950 21.777 1.00 85.56 96 PRO A O 1
ATOM 726 N N . GLU A 1 97 ? -8.878 10.363 23.037 1.00 85.75 97 GLU A N 1
ATOM 727 C CA . GLU A 1 97 ? -9.185 9.337 24.035 1.00 85.75 97 GLU A CA 1
ATOM 728 C C . GLU A 1 97 ? -10.129 8.281 23.441 1.00 85.75 97 GLU A C 1
ATOM 730 O O . GLU A 1 97 ? -10.974 8.575 22.599 1.00 85.75 97 GLU A O 1
ATOM 735 N N . GLY A 1 98 ? -9.980 7.027 23.873 1.00 85.94 98 GLY A N 1
ATOM 736 C CA . GLY A 1 98 ? -10.846 5.935 23.421 1.00 85.94 98 GLY A CA 1
ATOM 737 C C . GLY A 1 98 ? -10.460 5.291 22.085 1.00 85.94 98 GLY A C 1
ATOM 738 O O . GLY A 1 98 ? -11.208 4.441 21.608 1.00 85.94 98 GLY A O 1
ATOM 739 N N . VAL A 1 99 ? -9.298 5.622 21.501 1.00 90.06 99 VAL A N 1
ATOM 740 C CA . VAL A 1 99 ? -8.782 4.923 20.310 1.00 90.06 99 VAL A CA 1
ATOM 741 C C . VAL A 1 99 ? -8.584 3.433 20.603 1.00 90.06 99 VAL A C 1
ATOM 743 O O . VAL A 1 99 ? -7.699 3.044 21.365 1.00 90.06 99 VAL A O 1
ATOM 746 N N . VAL A 1 100 ? -9.393 2.591 19.955 1.00 87.44 100 VAL A N 1
ATOM 747 C CA . VAL A 1 100 ? -9.379 1.131 20.162 1.00 87.44 100 VAL A CA 1
ATOM 748 C C . VAL A 1 100 ? -8.212 0.473 19.423 1.00 87.44 100 VAL A C 1
ATOM 750 O O . VAL A 1 100 ? -7.588 -0.461 19.926 1.00 87.44 100 VAL A O 1
ATOM 753 N N . ASN A 1 101 ? -7.894 0.963 18.221 1.00 90.88 101 ASN A N 1
ATOM 754 C CA . ASN A 1 101 ? -6.790 0.464 17.408 1.00 90.88 101 ASN A CA 1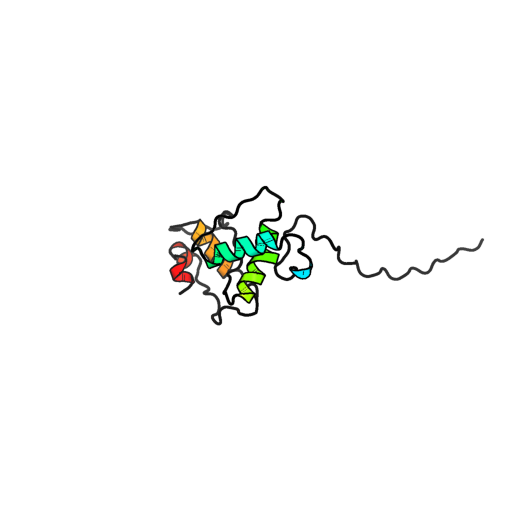
ATOM 755 C C . ASN A 1 101 ? -6.050 1.622 16.733 1.00 90.88 101 ASN A C 1
ATOM 757 O O . ASN A 1 101 ? -6.510 2.184 15.739 1.00 90.88 101 ASN A O 1
ATOM 761 N N . ILE A 1 102 ? -4.859 1.932 17.249 1.00 90.31 102 ILE A N 1
ATOM 762 C CA . ILE A 1 102 ? -4.025 3.035 16.758 1.00 90.31 102 ILE A CA 1
ATOM 763 C C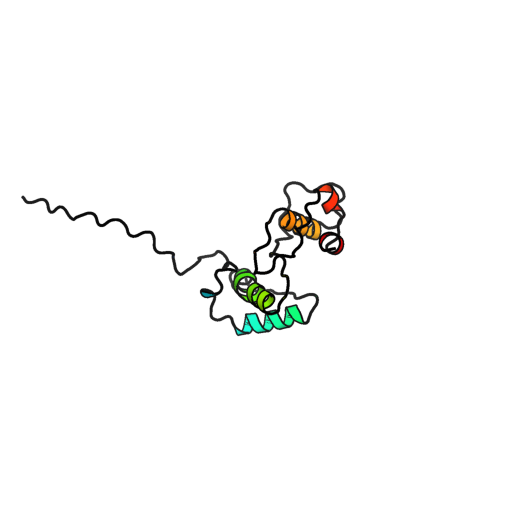 . ILE A 1 102 ? -3.631 2.886 15.281 1.00 90.31 102 ILE A C 1
ATOM 765 O O . ILE A 1 102 ? -3.506 3.881 14.573 1.00 90.31 102 ILE A O 1
ATOM 769 N N . PHE A 1 103 ? -3.471 1.658 14.779 1.00 91.38 103 PHE A N 1
ATOM 770 C CA . PHE A 1 103 ? -3.087 1.423 13.387 1.00 91.38 103 PHE A CA 1
ATOM 771 C C . PHE A 1 103 ? -4.239 1.706 12.425 1.00 91.38 103 PHE A C 1
ATOM 773 O O . PHE A 1 103 ? -4.021 2.323 11.384 1.00 91.38 103 PHE A O 1
ATOM 780 N N . VAL A 1 104 ? -5.455 1.285 12.790 1.00 91.00 104 VAL A N 1
ATOM 781 C CA . VAL A 1 104 ? -6.674 1.601 12.031 1.00 91.00 104 VAL A CA 1
ATOM 782 C C . VAL A 1 104 ? -6.912 3.104 12.070 1.00 91.00 104 VAL A C 1
ATOM 784 O O . VAL A 1 104 ? -7.008 3.719 11.015 1.00 91.00 104 VAL A O 1
ATOM 787 N N . PHE A 1 105 ? -6.872 3.719 13.253 1.00 90.69 105 PHE A N 1
ATOM 788 C CA . PHE A 1 105 ? -7.019 5.166 13.401 1.00 90.69 105 PHE A CA 1
ATOM 789 C C . PHE A 1 105 ? -6.039 5.951 12.512 1.00 90.69 105 PHE A C 1
ATOM 791 O O . PHE A 1 105 ? -6.445 6.864 11.789 1.00 90.69 105 PHE A O 1
ATOM 798 N N . ASN A 1 106 ? -4.759 5.562 12.493 1.00 89.62 106 ASN A N 1
ATOM 799 C CA . ASN A 1 106 ? -3.743 6.200 11.653 1.00 89.62 106 ASN A CA 1
ATOM 800 C C . ASN A 1 106 ? -3.984 5.992 10.151 1.00 89.62 106 ASN A C 1
ATOM 802 O O . ASN A 1 106 ? -3.644 6.876 9.359 1.00 89.62 106 ASN A O 1
ATOM 806 N N . ALA A 1 107 ? -4.528 4.840 9.743 1.00 89.25 107 ALA A N 1
ATOM 807 C CA . ALA A 1 107 ? -4.917 4.586 8.356 1.00 89.25 107 ALA A CA 1
ATOM 808 C C . ALA A 1 107 ? -6.088 5.489 7.945 1.00 89.25 107 ALA A C 1
ATOM 810 O O . ALA A 1 107 ? -5.963 6.252 6.986 1.00 89.25 107 ALA A O 1
ATOM 811 N N . LEU A 1 108 ? -7.177 5.468 8.722 1.00 88.44 108 LEU A N 1
ATOM 812 C CA . LEU A 1 108 ? -8.391 6.235 8.441 1.00 88.44 108 LEU A CA 1
ATOM 813 C C . LEU A 1 108 ? -8.128 7.748 8.449 1.00 88.44 108 LEU A C 1
ATOM 815 O O . LEU A 1 108 ? -8.558 8.461 7.546 1.00 88.44 108 LEU A O 1
ATOM 819 N N . SER A 1 109 ? -7.334 8.239 9.405 1.00 86.75 109 SER A N 1
ATOM 820 C CA . SER A 1 109 ? -6.955 9.658 9.487 1.00 86.75 109 SER A CA 1
ATOM 821 C C . SER A 1 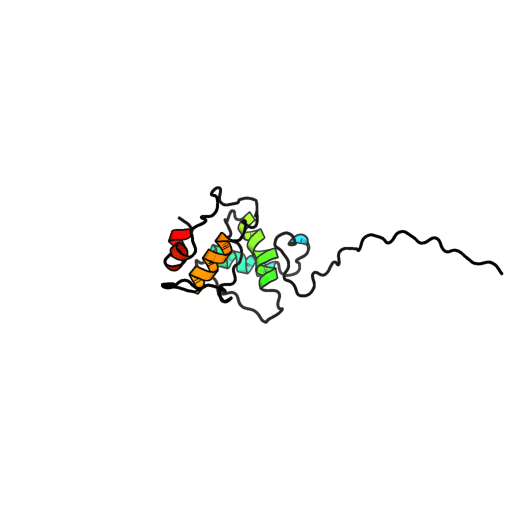109 ? -6.175 10.135 8.254 1.00 86.75 109 SER A C 1
ATOM 823 O O . SER A 1 109 ? -6.332 11.277 7.812 1.00 86.75 109 SER A O 1
ATOM 825 N N . GLN A 1 110 ? -5.334 9.264 7.680 1.00 85.44 110 GLN A N 1
ATOM 826 C CA . GLN A 1 110 ? -4.581 9.568 6.462 1.00 85.44 110 GLN A CA 1
ATOM 827 C C . GLN A 1 110 ? -5.453 9.556 5.213 1.00 85.44 110 GLN A C 1
ATOM 829 O O . GLN A 1 110 ? -5.265 10.427 4.364 1.00 85.44 110 GLN A O 1
ATOM 834 N N . TRP A 1 111 ? -6.378 8.603 5.087 1.00 85.06 111 TRP A N 1
ATOM 835 C CA . TRP A 1 111 ? -7.302 8.580 3.954 1.00 85.06 111 TRP A CA 1
ATOM 836 C C . TRP A 1 111 ? -8.250 9.767 3.985 1.00 85.06 111 TRP A C 1
ATOM 838 O O . TRP A 1 111 ? -8.308 10.490 2.999 1.00 85.06 111 TRP A O 1
ATOM 848 N N . ARG A 1 112 ? -8.837 10.091 5.141 1.00 79.56 112 ARG A N 1
ATOM 849 C CA . ARG A 1 112 ? -9.643 11.308 5.324 1.00 79.56 112 ARG A CA 1
ATOM 850 C C . ARG A 1 112 ? -8.947 12.570 4.793 1.00 79.56 112 ARG A C 1
ATOM 852 O O . ARG A 1 112 ? -9.583 13.451 4.226 1.00 79.56 112 ARG A O 1
ATOM 859 N N . SER A 1 113 ? -7.635 12.665 5.006 1.00 72.06 113 SER A N 1
ATOM 860 C CA . SER A 1 113 ? -6.836 13.855 4.700 1.00 72.06 113 SER A CA 1
ATOM 861 C C . SER A 1 113 ? -6.218 13.847 3.294 1.00 72.06 113 SER A C 1
ATOM 863 O O . SER A 1 113 ? -5.504 14.790 2.945 1.00 72.06 113 SER A O 1
ATOM 865 N N . ARG A 1 114 ? -6.428 12.797 2.486 1.00 67.00 114 ARG A N 1
ATOM 866 C CA . ARG A 1 114 ? -5.853 12.682 1.139 1.00 67.00 114 ARG A CA 1
ATOM 867 C C . ARG A 1 114 ? -6.939 12.558 0.075 1.00 67.00 114 ARG A C 1
ATOM 869 O O . ARG A 1 114 ? -7.730 11.627 0.151 1.00 67.00 114 ARG A O 1
ATOM 876 N N . PRO A 1 115 ? -6.929 13.401 -0.975 1.00 53.16 115 PRO A N 1
ATOM 877 C CA . PRO A 1 115 ? -7.699 13.089 -2.168 1.00 53.16 115 PRO A CA 1
ATOM 878 C C . PRO A 1 115 ? -7.176 11.770 -2.750 1.00 53.16 115 PRO A C 1
ATOM 880 O O . PRO A 1 115 ? -5.961 11.549 -2.807 1.00 53.16 115 PRO A O 1
ATOM 883 N N . THR A 1 116 ? -8.101 10.891 -3.133 1.00 53.91 116 THR A N 1
ATOM 884 C CA . THR A 1 116 ? -7.839 9.625 -3.820 1.00 53.91 116 THR A CA 1
ATOM 885 C C . THR A 1 116 ? -6.764 9.823 -4.887 1.00 53.91 116 THR A C 1
ATOM 887 O O . THR A 1 116 ? -6.846 10.756 -5.690 1.00 53.91 116 THR A O 1
ATOM 890 N N . ILE A 1 117 ? -5.736 8.965 -4.898 1.00 54.16 117 ILE A N 1
ATOM 891 C CA . ILE A 1 117 ? -4.829 8.888 -6.048 1.00 54.16 117 ILE A CA 1
ATOM 892 C C . ILE A 1 117 ? -5.731 8.481 -7.208 1.00 54.16 117 ILE A C 1
ATOM 894 O O . ILE A 1 117 ? -6.258 7.375 -7.204 1.00 54.16 117 ILE A O 1
ATOM 898 N N . SER A 1 118 ? -6.005 9.407 -8.124 1.00 44.81 118 SER A N 1
ATOM 899 C CA . SER A 1 118 ? -6.960 9.178 -9.203 1.00 44.81 118 SER A CA 1
ATOM 900 C C . SER A 1 118 ? -6.373 8.150 -10.173 1.00 44.81 118 SER A C 1
ATOM 902 O O . SER A 1 118 ? -5.626 8.490 -11.086 1.00 44.81 118 SER A O 1
ATOM 904 N N . LEU A 1 119 ? -6.682 6.881 -9.920 1.00 51.03 119 LEU A N 1
ATOM 905 C CA . LEU A 1 119 ? -6.373 5.723 -10.752 1.00 51.03 119 LEU A CA 1
ATOM 906 C C . LEU A 1 119 ? -7.596 5.438 -11.621 1.00 51.03 119 LEU A C 1
ATOM 908 O O . LEU A 1 119 ? -8.284 4.458 -11.395 1.00 51.03 119 LEU A O 1
ATOM 912 N N . LYS A 1 120 ? -7.942 6.401 -12.495 1.00 42.22 120 LYS A N 1
ATOM 913 C CA . LYS A 1 120 ? -9.057 6.445 -13.481 1.00 42.22 120 LYS A CA 1
ATOM 914 C C . LYS A 1 120 ? -10.488 6.134 -13.012 1.00 42.22 120 LYS A C 1
ATOM 916 O O . LYS A 1 120 ? -11.429 6.564 -13.674 1.00 42.22 120 LYS A O 1
ATOM 921 N N . THR A 1 121 ? -10.658 5.535 -11.849 1.00 43.72 121 THR A N 1
ATOM 922 C CA . THR A 1 121 ? -11.903 5.174 -11.198 1.00 43.72 121 THR A CA 1
ATOM 923 C C . THR A 1 121 ? -11.689 5.498 -9.727 1.00 43.72 121 THR A C 1
ATOM 925 O O . THR A 1 121 ? -11.184 4.695 -8.950 1.00 43.72 121 THR A O 1
ATOM 928 N N . ALA A 1 122 ? -11.992 6.739 -9.342 1.00 42.62 122 ALA A N 1
ATOM 929 C CA . ALA A 1 122 ? -12.273 6.986 -7.936 1.00 42.62 122 ALA A CA 1
ATOM 930 C C . ALA A 1 122 ? -13.455 6.082 -7.530 1.00 42.62 122 ALA A C 1
ATOM 932 O O . ALA A 1 122 ? -14.302 5.817 -8.397 1.00 42.62 122 ALA A O 1
ATOM 933 N N . PRO A 1 123 ? -13.585 5.675 -6.252 1.00 46.06 123 PRO A N 1
ATOM 934 C CA . PRO A 1 123 ? -14.910 5.344 -5.749 1.00 46.06 123 PRO A CA 1
ATOM 935 C C . PRO A 1 123 ? -15.834 6.462 -6.219 1.00 46.06 123 PRO A C 1
ATOM 937 O O . PRO A 1 123 ? -15.532 7.642 -6.034 1.00 46.06 123 PRO A O 1
ATOM 940 N N . GLN A 1 124 ? -16.945 6.126 -6.869 1.00 45.06 124 GLN A N 1
ATOM 941 C CA . GLN A 1 124 ? -17.924 7.147 -7.258 1.00 45.06 124 GLN A CA 1
ATOM 942 C C . GLN A 1 124 ? -18.572 7.832 -6.032 1.00 45.06 124 GLN A C 1
ATOM 944 O O . GLN A 1 124 ? -19.412 8.713 -6.197 1.00 45.06 124 GLN A O 1
ATOM 949 N N . GLY A 1 125 ? -18.172 7.455 -4.812 1.00 53.38 125 GLY A N 1
ATOM 950 C CA . GLY A 1 125 ? -18.465 8.144 -3.564 1.00 53.38 125 GLY A CA 1
ATOM 951 C C . GLY A 1 125 ? -17.315 9.051 -3.120 1.00 53.38 125 GLY A C 1
ATOM 952 O O . GLY A 1 125 ? -16.147 8.668 -3.117 1.00 53.38 125 GLY A O 1
ATOM 953 N N . GLU A 1 126 ? -17.664 10.265 -2.707 1.00 60.69 126 GLU A N 1
ATOM 954 C CA . GLU A 1 126 ? -16.793 11.126 -1.909 1.00 60.69 126 GLU A CA 1
ATOM 955 C C . GLU A 1 126 ? -16.311 10.334 -0.680 1.00 60.69 126 GLU A C 1
ATOM 957 O O . GLU A 1 126 ? -17.132 9.729 0.012 1.00 60.69 126 GLU A O 1
ATOM 962 N N . MET A 1 127 ? -14.993 10.273 -0.430 1.00 63.47 127 MET A N 1
ATOM 963 C CA . MET A 1 127 ? -14.495 9.535 0.736 1.00 63.47 127 MET A CA 1
ATOM 964 C C . MET A 1 127 ? -15.136 10.093 2.012 1.00 63.47 127 MET A C 1
ATOM 966 O O . MET A 1 127 ? -15.188 11.318 2.176 1.00 63.47 127 MET A O 1
ATOM 970 N N . PRO A 1 128 ? -15.583 9.225 2.934 1.00 70.25 128 PRO A N 1
ATOM 971 C CA . PRO A 1 128 ? -16.195 9.682 4.164 1.00 70.25 128 PRO A CA 1
ATOM 972 C C . PRO A 1 128 ? -15.217 10.574 4.934 1.00 70.25 128 PRO A C 1
ATOM 974 O O . PRO A 1 128 ? -14.031 10.259 5.100 1.00 70.25 128 PRO A O 1
ATOM 977 N N . ASN A 1 129 ? -15.731 11.710 5.410 1.00 78.94 129 ASN A N 1
ATOM 978 C CA . ASN A 1 129 ? -14.971 12.719 6.148 1.00 78.94 129 ASN A CA 1
ATOM 979 C C . ASN A 1 129 ? -15.465 12.856 7.605 1.00 78.94 129 ASN A C 1
ATOM 981 O O . ASN A 1 129 ? -15.918 13.935 7.995 1.00 78.94 129 ASN A O 1
ATOM 985 N N . PRO A 1 130 ? -15.410 11.780 8.411 1.00 83.19 130 PRO A N 1
ATOM 986 C CA . PRO A 1 130 ? -15.791 11.822 9.818 1.00 83.19 130 PRO A CA 1
ATOM 987 C C . PRO A 1 130 ? -14.789 12.639 10.646 1.00 83.19 130 PRO A C 1
ATOM 989 O O . PRO A 1 130 ? -13.630 12.834 10.272 1.00 83.19 130 PRO A O 1
ATOM 992 N N . SER A 1 131 ? -15.229 13.111 11.804 1.00 87.38 131 SER A N 1
ATOM 993 C CA . SER A 1 131 ? -14.388 13.744 12.821 1.00 87.38 131 SER A CA 1
ATOM 994 C C . SER A 1 131 ? -13.339 12.774 13.393 1.00 87.38 131 SER A C 1
ATOM 996 O O . SER A 1 131 ? -13.438 11.556 13.251 1.00 87.38 131 SER A O 1
ATOM 998 N N . LEU A 1 132 ? -12.303 13.302 14.062 1.00 85.06 132 LEU A N 1
ATOM 999 C CA . LEU A 1 132 ? -11.281 12.448 14.692 1.00 85.06 132 LEU A CA 1
ATOM 1000 C C . LEU A 1 132 ? -11.856 11.595 15.834 1.00 85.06 132 LEU A C 1
ATOM 1002 O O . LEU A 1 132 ? -11.387 10.481 16.049 1.00 85.06 132 LEU A O 1
ATOM 1006 N N . GLU A 1 133 ? -12.870 12.098 16.541 1.00 86.50 133 GLU A N 1
ATOM 1007 C CA . GLU A 1 133 ? -13.544 11.372 17.623 1.00 86.50 133 GLU A CA 1
ATOM 1008 C C . GLU A 1 133 ? -14.333 10.172 17.087 1.00 86.50 133 GLU A C 1
ATOM 1010 O O . GLU A 1 133 ? -14.256 9.080 17.646 1.00 86.50 133 GLU A O 1
ATOM 1015 N N . GLU A 1 134 ? -15.016 10.334 15.952 1.00 86.75 134 GLU A N 1
ATOM 1016 C CA . GLU A 1 134 ? -15.702 9.230 15.270 1.00 86.75 134 GLU A CA 1
ATOM 1017 C C . GLU A 1 134 ? -14.697 8.168 14.797 1.00 86.75 134 GLU A C 1
ATOM 1019 O O . GLU A 1 134 ? -14.880 6.977 15.056 1.00 86.75 134 GLU A O 1
ATOM 1024 N N . LEU A 1 135 ? -13.572 8.593 14.208 1.00 87.56 135 LEU A N 1
ATOM 1025 C CA . LEU A 1 135 ? -12.509 7.683 13.766 1.00 87.56 135 LEU A CA 1
ATOM 1026 C C . LEU A 1 135 ? -11.880 6.863 14.899 1.00 87.56 135 LEU A C 1
ATOM 1028 O O . LEU A 1 135 ? -11.345 5.786 14.636 1.00 87.56 135 LEU A O 1
ATOM 1032 N N . ALA A 1 136 ? -11.912 7.347 16.143 1.00 87.75 136 ALA A N 1
ATOM 1033 C CA . ALA A 1 136 ? -11.282 6.666 17.273 1.00 87.75 136 ALA A CA 1
ATOM 1034 C C . ALA A 1 136 ? -11.899 5.285 17.556 1.00 87.75 136 ALA A C 1
ATOM 1036 O O . ALA A 1 136 ? -11.210 4.374 18.027 1.00 87.75 136 ALA A O 1
ATOM 1037 N N . THR A 1 137 ? -13.185 5.124 17.237 1.00 89.56 137 THR A N 1
ATOM 1038 C CA . THR A 1 137 ? -13.952 3.900 17.512 1.00 89.56 137 THR A CA 1
ATOM 1039 C C . THR A 1 137 ? -14.355 3.130 16.253 1.00 89.56 137 THR A C 1
ATOM 1041 O O . THR A 1 137 ? -14.824 2.000 16.367 1.00 89.56 137 THR A O 1
ATOM 1044 N N . MET A 1 138 ? -14.128 3.698 15.064 1.00 89.88 138 MET A N 1
ATOM 1045 C CA . MET A 1 138 ? -14.455 3.072 13.781 1.00 89.88 138 MET A CA 1
ATOM 1046 C C . MET A 1 138 ? -13.537 1.898 13.430 1.00 89.88 138 MET A C 1
ATOM 1048 O O . MET A 1 138 ? -12.326 1.904 13.675 1.00 89.88 138 MET A O 1
ATOM 1052 N N . THR A 1 139 ? -14.117 0.902 12.767 1.00 90.25 139 THR A N 1
ATOM 1053 C CA . THR A 1 139 ? -13.378 -0.156 12.082 1.00 90.25 139 THR A CA 1
ATOM 1054 C C . THR A 1 139 ? -13.099 0.215 10.623 1.00 90.25 139 THR A C 1
ATOM 1056 O O . THR A 1 139 ? -13.650 1.166 10.073 1.00 90.25 139 THR A O 1
ATOM 1059 N N . LEU A 1 140 ? -12.246 -0.574 9.963 1.00 85.56 140 LEU A N 1
ATOM 1060 C CA . LEU A 1 140 ? -12.021 -0.445 8.522 1.00 85.56 140 LEU A CA 1
ATOM 1061 C C . LEU A 1 140 ? -13.311 -0.685 7.719 1.00 85.56 140 LEU A C 1
ATOM 1063 O O . LEU A 1 140 ? -13.530 -0.028 6.711 1.00 85.56 140 LEU A O 1
ATOM 1067 N N . ALA A 1 141 ? -14.153 -1.618 8.175 1.00 86.12 141 ALA A N 1
ATOM 1068 C CA . ALA A 1 141 ? -15.415 -1.937 7.520 1.00 86.12 141 ALA A CA 1
ATOM 1069 C C . ALA A 1 141 ? -16.412 -0.777 7.630 1.00 86.12 141 ALA A C 1
ATOM 1071 O O . ALA A 1 141 ? -17.053 -0.454 6.640 1.00 86.12 141 ALA A O 1
ATOM 1072 N N . ASP A 1 142 ? -16.478 -0.111 8.788 1.00 87.69 142 ASP A N 1
ATOM 1073 C CA . ASP A 1 142 ? -17.371 1.039 8.994 1.00 87.69 142 ASP A CA 1
ATOM 1074 C C . ASP A 1 142 ? -17.005 2.228 8.097 1.00 87.69 142 ASP A C 1
ATOM 1076 O O . ASP A 1 142 ? -17.874 2.998 7.708 1.00 87.69 142 ASP A O 1
ATOM 1080 N N . TYR A 1 143 ? -15.718 2.384 7.768 1.00 83.00 143 TYR A N 1
ATOM 1081 C CA . TYR A 1 143 ? -15.237 3.472 6.914 1.00 83.00 143 TYR A CA 1
ATOM 1082 C C . TYR A 1 143 ? -15.436 3.210 5.413 1.00 83.00 143 TYR A C 1
ATOM 1084 O O . TYR A 1 143 ? -15.452 4.151 4.627 1.00 83.00 143 TYR A O 1
ATOM 1092 N N . LEU A 1 144 ? -15.529 1.942 5.003 1.00 80.62 144 LEU A N 1
ATOM 1093 C CA . LEU A 1 144 ? -15.644 1.540 3.594 1.00 80.62 144 LEU A CA 1
ATOM 1094 C C . LEU A 1 144 ? -17.075 1.150 3.187 1.00 80.62 144 LEU A C 1
ATOM 1096 O O . LEU A 1 144 ? -17.284 0.767 2.037 1.00 80.62 144 LEU A O 1
ATOM 1100 N N . ALA A 1 145 ? -18.021 1.197 4.128 1.00 76.44 145 ALA A N 1
ATOM 1101 C CA . ALA A 1 145 ? -19.443 0.923 3.921 1.00 76.44 145 ALA A CA 1
ATOM 1102 C C . ALA A 1 145 ? -20.193 2.154 3.395 1.00 76.44 145 ALA A C 1
ATOM 1104 O O . ALA A 1 145 ? -21.116 1.948 2.573 1.00 76.44 145 ALA A O 1
#